Protein AF-A0A0C2N3M9-F1 (afdb_monomer_lite)

Secondary structure (DSSP, 8-state):
-----------PPPEEEEEEEEEE-TTS-EEEEEEEEETTEEEEEEEE--SSS---EEEEEGGGHHHHHHHHHHHHHHHHHHHHHTTS-----EEEEEEE-TTS-EEEEEEE-

Structure (mmCIF, N/CA/C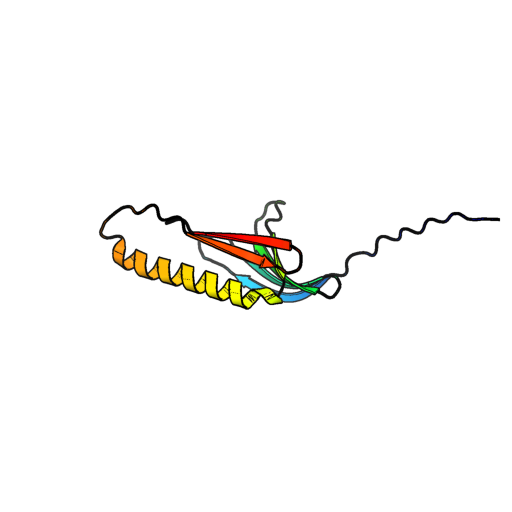/O backbone):
data_AF-A0A0C2N3M9-F1
#
_entry.id   AF-A0A0C2N3M9-F1
#
loop_
_atom_site.group_PDB
_atom_site.id
_atom_site.type_symbol
_atom_site.label_atom_id
_atom_site.label_alt_id
_atom_site.label_comp_id
_atom_site.label_asym_id
_atom_site.label_entity_id
_atom_site.label_seq_id
_atom_site.pdbx_PDB_ins_code
_atom_site.Cartn_x
_atom_site.Cartn_y
_atom_site.Cartn_z
_atom_site.occupancy
_atom_site.B_iso_or_equiv
_atom_site.auth_seq_id
_atom_site.auth_comp_id
_atom_site.auth_asym_id
_atom_site.auth_atom_id
_atom_site.pdbx_PDB_model_num
ATOM 1 N N . MET A 1 1 ? -14.806 26.943 45.655 1.00 44.59 1 MET A N 1
ATOM 2 C CA . MET A 1 1 ? -15.445 26.947 44.319 1.00 44.59 1 MET A CA 1
ATOM 3 C C . MET A 1 1 ? -14.481 27.683 43.402 1.00 44.59 1 MET A C 1
ATOM 5 O O . MET A 1 1 ? -14.149 28.800 43.755 1.00 44.59 1 MET A O 1
ATOM 9 N N . GLN A 1 2 ? -13.890 27.152 42.337 1.00 41.12 2 GLN A N 1
ATOM 10 C CA . GLN A 1 2 ? -14.008 25.896 41.591 1.00 41.12 2 GLN A CA 1
ATOM 11 C C . GLN A 1 2 ? -12.581 25.461 41.195 1.00 41.12 2 GLN A C 1
ATOM 13 O O . GLN A 1 2 ? -11.752 26.312 40.877 1.00 41.12 2 GLN A O 1
ATOM 18 N N . ASN A 1 3 ? -12.308 24.154 41.225 1.00 41.84 3 ASN A N 1
ATOM 19 C CA . ASN A 1 3 ? -11.142 23.560 40.572 1.00 41.84 3 ASN A CA 1
ATOM 20 C C . ASN A 1 3 ? -11.359 23.640 39.057 1.00 41.84 3 ASN A C 1
ATOM 22 O O . ASN A 1 3 ? -12.225 22.943 38.536 1.00 41.84 3 ASN A O 1
ATOM 26 N N . ASN A 1 4 ? -10.567 24.451 38.362 1.00 50.75 4 ASN A N 1
ATOM 27 C CA . ASN A 1 4 ? -10.365 24.299 36.924 1.00 50.75 4 ASN A CA 1
ATOM 28 C C . ASN A 1 4 ? -9.282 23.234 36.719 1.00 50.75 4 ASN A C 1
ATOM 30 O O . ASN A 1 4 ? -8.107 23.563 36.570 1.00 50.75 4 ASN A O 1
ATOM 34 N N . GLN A 1 5 ? -9.669 21.959 36.765 1.00 47.53 5 GLN A N 1
ATOM 35 C CA . GLN A 1 5 ? -8.859 20.893 36.181 1.00 47.53 5 GLN A CA 1
ATOM 36 C C . GLN A 1 5 ? -9.315 20.732 34.736 1.00 47.53 5 GLN A C 1
ATOM 38 O O . GLN A 1 5 ? -10.381 20.200 34.444 1.00 47.53 5 GLN A O 1
ATOM 43 N N . ASN A 1 6 ? -8.528 21.331 33.850 1.00 50.31 6 ASN A N 1
ATOM 44 C CA . ASN A 1 6 ? -8.616 21.136 32.418 1.00 50.31 6 ASN A CA 1
ATOM 45 C C . ASN A 1 6 ? -7.968 19.780 32.112 1.00 50.31 6 ASN A C 1
ATOM 47 O O . ASN A 1 6 ? -6.790 19.720 31.767 1.00 50.31 6 ASN A O 1
ATOM 51 N N . ASP A 1 7 ? -8.720 18.701 32.320 1.00 48.62 7 ASP A N 1
ATOM 52 C CA . ASP A 1 7 ? -8.310 17.341 31.973 1.00 48.62 7 ASP A CA 1
ATOM 53 C C . ASP A 1 7 ? -8.464 17.150 30.456 1.00 48.62 7 ASP A C 1
ATOM 55 O O . ASP A 1 7 ? -9.317 16.409 29.975 1.00 48.62 7 ASP A O 1
ATOM 59 N N . ASN A 1 8 ? -7.623 17.842 29.684 1.00 49.12 8 ASN A N 1
ATOM 60 C CA . ASN A 1 8 ? -7.315 17.441 28.315 1.00 49.12 8 ASN A CA 1
ATOM 61 C C . ASN A 1 8 ? -6.402 16.213 28.400 1.00 49.12 8 ASN A C 1
ATOM 63 O O . ASN A 1 8 ? -5.192 16.305 28.206 1.00 49.12 8 ASN A O 1
ATOM 67 N N . ILE A 1 9 ? -6.980 15.074 28.777 1.00 52.12 9 ILE A N 1
ATOM 68 C CA . ILE A 1 9 ? -6.338 13.778 28.595 1.00 52.12 9 ILE A CA 1
ATOM 69 C C . ILE A 1 9 ? -6.346 13.552 27.083 1.00 52.12 9 ILE A C 1
ATOM 71 O O . ILE A 1 9 ? -7.396 13.289 26.502 1.00 52.12 9 ILE A O 1
ATOM 75 N N . GLU A 1 10 ? -5.197 13.742 26.433 1.00 47.62 10 GLU A N 1
ATOM 76 C CA . GLU A 1 10 ? -4.977 13.238 25.078 1.00 47.62 10 GLU A CA 1
ATOM 77 C C . GLU A 1 10 ? -5.214 11.725 25.129 1.00 47.62 10 GLU A C 1
ATOM 79 O O . GLU A 1 10 ? -4.450 10.995 25.761 1.00 47.62 10 GLU A O 1
ATOM 84 N N . GLU A 1 11 ? -6.317 11.249 24.546 1.00 54.19 11 GLU A N 1
ATOM 85 C CA . GLU A 1 11 ? -6.539 9.816 24.377 1.00 54.19 11 GLU A CA 1
ATOM 86 C C . GLU A 1 11 ? -5.385 9.266 23.534 1.00 54.19 11 GLU A C 1
ATOM 88 O O . GLU A 1 11 ? -5.249 9.594 22.351 1.00 54.19 11 GLU A O 1
ATOM 93 N N . GLU A 1 12 ? -4.520 8.457 24.154 1.00 56.28 12 GLU A N 1
ATOM 94 C CA . GLU A 1 12 ? -3.481 7.733 23.431 1.00 56.28 12 GLU A CA 1
ATOM 95 C C . GLU A 1 12 ? -4.153 6.918 22.326 1.00 56.28 12 GLU A C 1
ATOM 97 O O . GLU A 1 12 ? -5.030 6.085 22.571 1.00 56.28 12 GLU A O 1
ATOM 102 N N . SER A 1 13 ? -3.756 7.195 21.085 1.00 59.12 13 SER A N 1
ATOM 103 C CA . SER A 1 13 ? -4.287 6.500 19.920 1.00 59.12 13 SER A CA 1
ATOM 104 C C . SER A 1 13 ? -4.017 5.005 20.064 1.00 59.12 13 SER A C 1
ATOM 106 O O . SER A 1 13 ? -2.873 4.553 20.124 1.00 59.12 13 SER A O 1
ATOM 108 N N . THR A 1 14 ? -5.091 4.223 20.137 1.00 72.50 14 THR A N 1
ATOM 109 C CA . THR A 1 14 ? -4.984 2.769 20.214 1.00 72.50 14 THR A CA 1
ATOM 110 C C . THR A 1 14 ? -4.736 2.240 18.809 1.00 72.50 14 THR A C 1
ATOM 112 O O . THR A 1 14 ? -5.556 2.428 17.905 1.00 72.50 14 THR A O 1
ATOM 115 N N . PHE A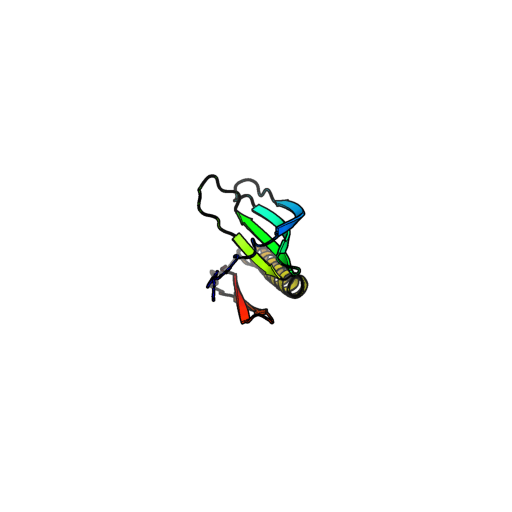 1 15 ? -3.586 1.593 18.615 1.00 81.25 15 PHE A N 1
ATOM 116 C CA . PHE A 1 15 ? -3.278 0.871 17.386 1.00 81.25 15 PHE A CA 1
ATOM 117 C C . PHE A 1 15 ? -3.080 -0.615 17.682 1.00 81.25 15 PHE A C 1
ATOM 119 O O . PHE A 1 15 ? -2.460 -0.999 18.674 1.00 81.25 15 PHE A O 1
ATOM 126 N N . ILE A 1 16 ? -3.643 -1.461 16.821 1.00 90.19 16 ILE A N 1
ATOM 127 C CA . ILE A 1 16 ? -3.510 -2.918 16.897 1.00 90.19 16 ILE A CA 1
ATOM 128 C C . ILE A 1 16 ? -3.155 -3.434 15.507 1.00 90.19 16 ILE A C 1
ATOM 130 O O . ILE A 1 16 ? -3.916 -3.227 14.561 1.00 90.19 16 ILE A O 1
ATOM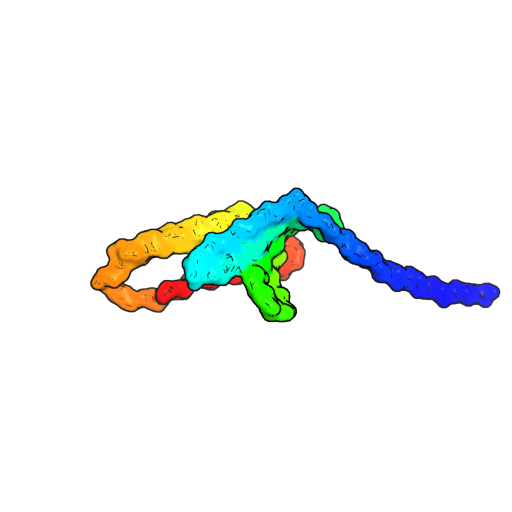 134 N N . ILE A 1 17 ? -2.035 -4.150 15.393 1.00 91.62 17 ILE A N 1
ATOM 135 C CA . ILE A 1 17 ? -1.683 -4.898 14.182 1.00 91.62 17 ILE A CA 1
ATOM 136 C C . ILE A 1 17 ? -2.536 -6.172 14.148 1.00 91.62 17 ILE A C 1
ATOM 138 O O . ILE A 1 17 ? -2.459 -7.010 15.043 1.00 91.62 17 ILE A O 1
ATOM 142 N N . ILE A 1 18 ? -3.374 -6.301 13.121 1.00 94.25 18 ILE A N 1
ATOM 143 C CA . ILE A 1 18 ? -4.258 -7.453 12.889 1.00 94.25 18 ILE A CA 1
ATOM 144 C C . ILE A 1 18 ? -3.527 -8.540 12.095 1.00 94.25 18 ILE A C 1
ATOM 146 O O . ILE A 1 18 ? -3.697 -9.727 12.363 1.00 94.25 18 ILE A O 1
ATOM 150 N N . SER A 1 19 ? -2.750 -8.139 11.090 1.00 93.88 19 SER A N 1
ATOM 151 C CA . SER A 1 19 ? -2.006 -9.041 10.209 1.00 93.88 19 SER A CA 1
ATOM 152 C C . SER A 1 19 ? -0.745 -8.353 9.711 1.00 93.88 19 SER A C 1
ATOM 154 O O . SER A 1 19 ? -0.737 -7.135 9.554 1.00 93.88 19 SER A O 1
ATOM 156 N N . GLU A 1 20 ? 0.282 -9.141 9.406 1.00 94.62 20 GLU A N 1
ATOM 157 C CA . GLU A 1 20 ? 1.576 -8.672 8.911 1.00 94.62 20 GLU A CA 1
ATOM 158 C C . GLU A 1 20 ? 2.056 -9.554 7.753 1.00 94.62 20 GLU A C 1
ATOM 160 O O . GLU A 1 20 ? 1.891 -10.776 7.776 1.00 94.62 20 GLU A O 1
ATOM 165 N N . ALA A 1 21 ? 2.657 -8.929 6.742 1.00 93.19 21 ALA A N 1
ATOM 166 C CA . ALA A 1 21 ? 3.337 -9.589 5.641 1.00 93.19 21 ALA A CA 1
ATOM 167 C C . ALA A 1 21 ? 4.641 -8.854 5.309 1.00 93.19 21 ALA A C 1
ATOM 169 O O . ALA A 1 21 ? 4.663 -7.638 5.123 1.00 93.19 21 ALA A O 1
ATOM 170 N N . ILE A 1 22 ? 5.733 -9.608 5.180 1.00 90.81 22 ILE A N 1
ATOM 171 C CA . ILE A 1 22 ? 7.042 -9.070 4.797 1.00 90.81 22 ILE A CA 1
ATOM 172 C C . ILE A 1 22 ? 7.302 -9.397 3.330 1.00 90.81 22 ILE A C 1
ATOM 174 O O . ILE A 1 22 ? 7.308 -10.564 2.935 1.00 90.81 22 ILE A O 1
ATOM 178 N N . ILE A 1 23 ? 7.584 -8.367 2.538 1.00 88.25 23 ILE A N 1
ATOM 179 C CA . ILE A 1 23 ? 7.920 -8.474 1.120 1.00 88.25 23 ILE A CA 1
ATOM 180 C C . ILE A 1 23 ? 9.429 -8.274 0.969 1.00 88.25 23 ILE A C 1
ATOM 182 O O . ILE A 1 23 ? 9.970 -7.198 1.237 1.00 88.25 23 ILE A O 1
ATOM 186 N N . ARG A 1 24 ? 10.120 -9.332 0.532 1.00 86.06 24 ARG A N 1
ATOM 187 C CA . ARG A 1 24 ? 11.560 -9.315 0.252 1.00 86.06 24 ARG A CA 1
ATOM 188 C C . AR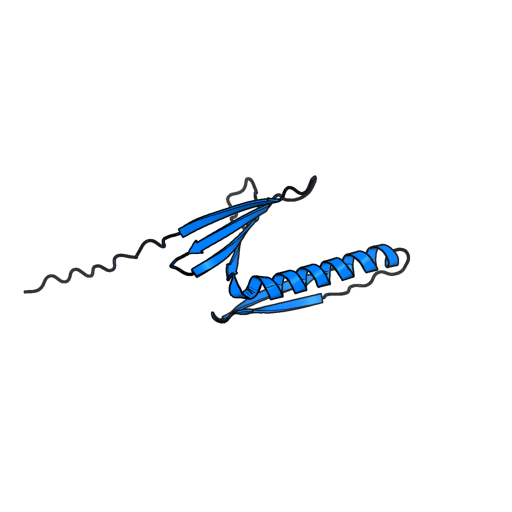G A 1 24 ? 11.784 -9.407 -1.248 1.00 86.06 24 ARG A C 1
ATOM 190 O O . ARG A 1 24 ? 11.510 -10.443 -1.846 1.00 86.06 24 ARG A O 1
ATOM 197 N N . LEU A 1 25 ? 12.299 -8.336 -1.835 1.00 78.31 25 LEU A N 1
ATOM 198 C CA . LEU A 1 25 ? 12.671 -8.277 -3.243 1.00 78.31 25 LEU A CA 1
ATOM 199 C C . LEU A 1 25 ? 14.208 -8.335 -3.337 1.00 78.31 25 LEU A C 1
ATOM 201 O O . LEU A 1 25 ? 14.864 -7.376 -2.929 1.00 78.31 25 LEU A O 1
ATOM 205 N N . PRO A 1 26 ? 14.810 -9.453 -3.798 1.00 74.81 26 PRO A N 1
ATOM 206 C CA . PRO A 1 26 ? 16.265 -9.605 -3.847 1.00 74.81 26 PRO A CA 1
ATOM 207 C C . PRO A 1 26 ? 16.937 -8.489 -4.655 1.00 74.81 26 PRO A C 1
ATOM 209 O O . PRO A 1 26 ? 16.556 -8.229 -5.791 1.00 74.81 26 PRO A O 1
ATOM 212 N N . GLY A 1 27 ? 17.943 -7.832 -4.071 1.00 73.12 27 GLY A N 1
ATOM 213 C CA . GLY A 1 27 ? 18.629 -6.696 -4.702 1.00 73.12 27 GLY A CA 1
ATOM 214 C C . GLY A 1 27 ? 17.836 -5.383 -4.693 1.00 73.12 27 GLY A C 1
ATOM 215 O O . GLY A 1 27 ? 18.313 -4.389 -5.234 1.00 73.12 27 GLY A O 1
ATOM 216 N N . MET A 1 28 ? 16.657 -5.355 -4.066 1.00 75.31 28 MET A N 1
ATOM 217 C CA . MET A 1 28 ? 15.811 -4.173 -3.920 1.00 75.31 28 MET A CA 1
ATOM 218 C C . MET A 1 28 ? 15.485 -3.910 -2.441 1.00 75.31 28 MET A C 1
ATOM 220 O O . MET A 1 28 ? 15.911 -4.627 -1.536 1.00 75.31 28 MET A O 1
ATOM 224 N N . LYS A 1 29 ? 14.721 -2.843 -2.199 1.00 79.69 29 LYS A N 1
ATOM 225 C CA . LYS A 1 29 ? 14.209 -2.471 -0.878 1.00 79.69 29 LYS A CA 1
ATOM 226 C C . LYS A 1 29 ? 13.282 -3.559 -0.328 1.00 79.69 29 LYS A C 1
ATOM 228 O O . LYS A 1 29 ? 12.528 -4.184 -1.073 1.00 79.69 29 LYS A O 1
ATOM 233 N N . HIS A 1 30 ? 13.333 -3.769 0.982 1.00 85.94 30 HIS A N 1
ATOM 234 C CA . HIS A 1 30 ? 12.401 -4.640 1.690 1.00 85.94 30 HIS A CA 1
ATOM 235 C C . HIS A 1 30 ? 11.234 -3.813 2.223 1.00 85.94 30 HIS A C 1
ATOM 237 O O . HIS A 1 30 ? 11.424 -2.677 2.654 1.00 85.94 30 HIS A O 1
ATOM 243 N N . PHE A 1 31 ? 10.038 -4.390 2.224 1.00 89.44 31 PHE A N 1
ATOM 244 C CA . PHE A 1 31 ? 8.835 -3.716 2.698 1.00 89.44 31 PHE A CA 1
ATOM 245 C C . PHE A 1 31 ? 8.106 -4.587 3.712 1.00 89.44 31 PHE A C 1
ATOM 247 O O . PHE A 1 31 ? 8.130 -5.817 3.624 1.00 89.44 31 PHE A O 1
ATOM 254 N N . CYS A 1 32 ? 7.441 -3.944 4.660 1.00 90.12 32 CYS A N 1
ATOM 255 C CA . CYS A 1 32 ? 6.463 -4.583 5.522 1.00 90.12 32 CYS A CA 1
ATOM 256 C C . CYS A 1 32 ? 5.090 -3.989 5.228 1.00 90.12 32 CYS A C 1
ATOM 258 O O . CYS A 1 32 ? 4.958 -2.781 5.016 1.00 90.12 32 CYS A O 1
ATOM 260 N N . VAL A 1 33 ? 4.090 -4.860 5.193 1.00 91.38 33 VAL A N 1
ATOM 261 C CA . VAL A 1 33 ? 2.692 -4.500 5.015 1.00 91.38 33 VAL A CA 1
ATOM 262 C C . VAL A 1 33 ? 1.915 -5.036 6.202 1.00 91.38 33 VAL A C 1
ATOM 264 O O . VAL A 1 33 ? 1.908 -6.244 6.443 1.00 91.38 33 VAL A O 1
ATOM 267 N N . THR A 1 34 ? 1.222 -4.161 6.916 1.00 93.81 34 THR A N 1
ATOM 268 C CA . THR A 1 34 ? 0.302 -4.551 7.983 1.00 93.81 34 THR A CA 1
ATOM 269 C C . THR A 1 34 ? -1.123 -4.149 7.661 1.00 93.81 34 THR A C 1
ATOM 271 O O . THR A 1 34 ? -1.398 -3.173 6.961 1.00 93.81 34 THR A O 1
ATOM 274 N N . LEU A 1 35 ? -2.048 -4.933 8.201 1.00 94.69 35 LEU A N 1
ATOM 275 C CA . LEU A 1 35 ? -3.422 -4.517 8.410 1.00 94.69 35 LEU A CA 1
ATOM 276 C C . LEU A 1 35 ? -3.531 -4.062 9.861 1.00 94.69 35 LEU A C 1
ATOM 278 O O . LEU A 1 35 ? -3.321 -4.865 10.770 1.00 94.69 35 LEU A O 1
ATOM 282 N N . GLU A 1 36 ? -3.878 -2.803 10.079 1.00 94.38 36 GLU A N 1
ATOM 283 C CA . GLU A 1 36 ? -3.966 -2.198 11.405 1.00 94.38 36 GLU A CA 1
ATOM 284 C C . GLU A 1 36 ? -5.387 -1.726 11.696 1.00 94.38 36 GLU A C 1
ATOM 286 O O . GLU A 1 36 ? -6.149 -1.371 10.795 1.00 94.38 36 GLU A O 1
ATOM 291 N N . ASN A 1 37 ? -5.748 -1.721 12.975 1.00 92.44 37 ASN A N 1
ATOM 292 C CA . ASN A 1 37 ? -6.901 -0.996 13.485 1.00 92.44 37 ASN A CA 1
ATOM 293 C C . ASN A 1 37 ? -6.394 0.211 14.268 1.00 92.44 37 ASN A C 1
ATOM 295 O O . ASN A 1 37 ? -5.766 0.029 15.310 1.00 92.44 37 ASN A O 1
ATOM 299 N N . ILE A 1 38 ? -6.653 1.411 13.755 1.00 89.19 38 ILE A N 1
ATOM 300 C CA . ILE A 1 38 ? -6.264 2.682 14.365 1.00 89.19 38 ILE A CA 1
ATOM 301 C C . ILE A 1 38 ? -7.548 3.431 14.701 1.00 89.19 38 ILE A C 1
ATOM 303 O O . ILE A 1 38 ? -8.304 3.798 13.800 1.00 89.19 38 ILE A O 1
ATOM 307 N N . ASN A 1 39 ? -7.811 3.644 15.992 1.00 85.81 39 ASN A N 1
ATOM 308 C CA . ASN A 1 39 ? -8.998 4.363 16.474 1.00 85.81 39 ASN A CA 1
ATOM 309 C C . ASN A 1 39 ? -10.322 3.842 15.866 1.00 85.81 39 ASN A C 1
ATOM 311 O O . ASN A 1 39 ? -11.193 4.615 15.469 1.00 85.81 39 ASN A O 1
ATOM 315 N N . GLY A 1 40 ? -10.462 2.519 15.731 1.00 84.56 40 GLY A N 1
ATOM 316 C CA . GLY A 1 40 ? -11.657 1.872 15.168 1.00 84.56 40 GLY A CA 1
ATOM 317 C C . GLY A 1 40 ? -11.698 1.802 13.637 1.00 84.56 40 GLY A C 1
ATOM 318 O O . GLY A 1 40 ? -12.573 1.132 13.085 1.00 84.56 40 GLY A O 1
ATOM 319 N N . SER A 1 41 ? -10.749 2.436 12.947 1.00 87.50 41 SER A N 1
ATOM 320 C CA . SER A 1 41 ? -10.634 2.406 11.489 1.00 87.50 41 SER A CA 1
ATOM 321 C C . SER A 1 41 ? -9.606 1.374 11.047 1.00 87.50 41 SER A C 1
ATOM 323 O O . SER A 1 41 ? -8.473 1.356 11.528 1.00 87.50 41 SER A O 1
ATOM 325 N N . ARG A 1 42 ? -9.987 0.515 10.096 1.00 92.12 42 ARG A N 1
ATOM 326 C CA . ARG A 1 42 ? -9.055 -0.445 9.498 1.00 92.12 42 ARG A CA 1
ATOM 327 C C . ARG A 1 42 ? -8.281 0.202 8.362 1.00 92.12 42 ARG A C 1
ATOM 329 O O . ARG A 1 42 ? -8.881 0.732 7.425 1.00 92.12 42 ARG A O 1
ATOM 336 N N . VAL A 1 43 ? -6.962 0.095 8.422 1.00 92.00 43 VAL A N 1
ATOM 337 C CA . VAL A 1 43 ? -6.047 0.660 7.430 1.00 92.00 43 VAL A CA 1
ATOM 338 C C . VAL A 1 43 ? -4.994 -0.364 7.037 1.00 92.00 43 VAL A C 1
ATOM 340 O O . VAL A 1 43 ? -4.591 -1.202 7.843 1.00 92.00 43 VAL A O 1
ATOM 343 N N . PHE A 1 44 ? -4.535 -0.284 5.798 1.00 92.50 44 PHE A N 1
ATOM 344 C CA . PHE A 1 44 ? -3.277 -0.884 5.396 1.00 92.50 44 PHE A CA 1
ATOM 345 C C . PHE A 1 44 ? -2.151 0.108 5.646 1.00 92.50 44 PHE A C 1
ATOM 347 O O . PHE A 1 44 ? -2.270 1.293 5.321 1.00 92.50 44 PHE A O 1
ATOM 354 N N . VAL A 1 45 ? -1.049 -0.387 6.193 1.00 91.31 45 VAL A N 1
ATOM 355 C CA . VAL A 1 45 ? 0.182 0.381 6.343 1.00 91.31 45 VAL A CA 1
ATOM 356 C C . VAL A 1 45 ? 1.281 -0.344 5.589 1.00 91.31 45 VAL A C 1
ATOM 358 O O . VAL A 1 45 ? 1.522 -1.526 5.807 1.00 91.31 45 VAL A O 1
ATOM 361 N N . VAL A 1 46 ? 1.937 0.368 4.681 1.00 90.44 46 VAL A N 1
ATOM 362 C CA . VAL A 1 46 ? 3.096 -0.117 3.929 1.00 90.44 46 VAL A CA 1
ATOM 363 C C . VAL A 1 46 ? 4.283 0.729 4.338 1.00 90.44 46 VAL A C 1
ATOM 365 O O . VAL A 1 46 ? 4.234 1.950 4.189 1.00 90.44 46 VAL A O 1
ATOM 368 N N . TRP A 1 47 ? 5.354 0.116 4.828 1.00 90.12 47 TRP A N 1
ATOM 369 C CA . TRP A 1 47 ? 6.585 0.840 5.131 1.00 90.12 47 TRP A CA 1
ATOM 370 C C . TRP A 1 47 ? 7.825 0.143 4.599 1.00 90.12 47 TRP A C 1
ATOM 372 O O . TRP A 1 47 ? 7.890 -1.080 4.463 1.00 90.12 47 TRP A O 1
ATOM 382 N N . GLU A 1 48 ? 8.821 0.962 4.289 1.00 87.81 48 GLU A N 1
ATOM 383 C CA . GLU A 1 48 ? 10.140 0.508 3.871 1.00 87.81 48 GLU A CA 1
ATOM 384 C C . GLU A 1 48 ? 10.934 0.025 5.097 1.00 87.81 48 GLU A C 1
ATOM 386 O O . GLU A 1 48 ? 11.047 0.738 6.094 1.00 87.81 48 GLU A O 1
ATOM 391 N N . LEU A 1 49 ? 11.491 -1.184 5.033 1.00 81.94 49 LEU A N 1
ATOM 392 C CA . LEU A 1 49 ? 12.367 -1.747 6.060 1.00 81.94 49 LEU A CA 1
ATOM 393 C C . LEU A 1 49 ? 13.807 -1.287 5.799 1.00 81.94 49 LEU A C 1
ATOM 395 O O . LEU A 1 49 ? 14.609 -2.022 5.219 1.00 81.94 49 LEU A O 1
ATOM 399 N N . ILE A 1 50 ? 14.114 -0.054 6.195 1.00 77.81 50 ILE A N 1
ATOM 400 C CA . ILE A 1 50 ? 15.460 0.530 6.132 1.00 77.81 50 ILE A CA 1
ATOM 401 C C . ILE A 1 50 ? 16.076 0.650 7.522 1.00 77.81 50 ILE A C 1
ATOM 403 O O . ILE A 1 50 ? 15.372 0.827 8.509 1.00 77.81 50 ILE A O 1
ATOM 407 N N . GLU A 1 51 ? 17.406 0.569 7.592 1.00 67.31 51 GLU A N 1
ATOM 408 C CA . GLU A 1 51 ? 18.161 0.740 8.843 1.00 67.31 51 GLU A CA 1
ATOM 409 C C . GLU A 1 51 ? 18.155 2.194 9.355 1.00 67.31 51 GLU A C 1
ATOM 411 O O . GLU A 1 51 ? 18.593 2.450 10.473 1.00 67.31 51 GLU A O 1
ATOM 416 N N . SER A 1 52 ? 17.682 3.159 8.556 1.00 66.81 52 SER A N 1
ATOM 417 C CA . SER A 1 52 ? 17.630 4.572 8.936 1.00 66.81 52 SER A CA 1
ATOM 418 C C . SER A 1 52 ? 16.318 4.956 9.623 1.00 66.81 52 SER A C 1
ATOM 420 O O . SER A 1 52 ? 15.247 4.501 9.236 1.00 66.81 52 SER A O 1
ATOM 422 N N . ASP A 1 53 ? 16.388 5.921 10.546 1.00 58.66 53 ASP A N 1
ATOM 423 C CA . ASP A 1 53 ? 15.247 6.511 11.281 1.00 58.66 53 ASP A CA 1
ATOM 424 C C . ASP A 1 53 ? 14.193 7.223 10.404 1.00 58.66 53 ASP A C 1
ATOM 426 O O . ASP A 1 53 ? 13.222 7.807 10.890 1.00 58.66 53 ASP A O 1
ATOM 430 N N . THR A 1 54 ? 14.353 7.211 9.083 1.00 62.47 54 THR A N 1
ATOM 431 C CA . THR A 1 54 ? 13.353 7.746 8.162 1.00 62.47 54 THR A CA 1
ATOM 432 C C . THR A 1 54 ? 12.203 6.758 8.006 1.00 62.47 54 THR A C 1
ATOM 434 O O . THR A 1 54 ? 12.233 5.892 7.137 1.00 62.47 54 THR A O 1
ATOM 437 N N . ASN A 1 55 ? 11.147 6.936 8.798 1.00 65.81 55 ASN A N 1
ATOM 438 C CA . ASN A 1 55 ? 9.895 6.193 8.653 1.00 65.81 55 ASN A CA 1
ATOM 439 C C . ASN A 1 55 ? 9.149 6.595 7.367 1.00 65.81 55 ASN A C 1
ATOM 441 O O . ASN A 1 55 ? 8.224 7.410 7.386 1.00 65.81 55 ASN A O 1
ATOM 445 N N . ARG A 1 56 ? 9.542 6.015 6.227 1.00 81.44 56 ARG A N 1
ATOM 446 C CA . ARG A 1 56 ? 8.760 6.077 4.986 1.00 81.44 56 ARG A CA 1
ATOM 447 C C . ARG A 1 56 ? 7.634 5.058 5.074 1.00 81.44 56 ARG A C 1
ATOM 449 O O . ARG A 1 56 ? 7.843 3.875 4.815 1.00 81.44 56 ARG A O 1
ATOM 456 N N . ARG A 1 57 ? 6.451 5.535 5.455 1.00 87.69 57 ARG A N 1
ATOM 457 C CA . ARG A 1 57 ? 5.222 4.741 5.511 1.00 87.69 57 ARG A CA 1
ATOM 458 C C . ARG A 1 57 ? 4.105 5.402 4.717 1.00 87.69 57 ARG A C 1
ATOM 460 O O . ARG A 1 57 ? 3.976 6.624 4.733 1.00 87.69 57 ARG A O 1
ATOM 467 N N . ILE A 1 58 ? 3.283 4.586 4.078 1.00 88.44 58 ILE A N 1
ATOM 468 C CA . ILE A 1 58 ? 2.029 4.983 3.446 1.00 88.44 58 ILE A CA 1
ATOM 469 C C . ILE A 1 58 ? 0.918 4.269 4.206 1.00 88.44 58 ILE A C 1
ATOM 471 O O . ILE A 1 58 ? 0.983 3.060 4.412 1.00 88.44 58 ILE A O 1
ATOM 475 N N . ILE A 1 59 ? -0.082 5.028 4.645 1.00 89.44 59 ILE A N 1
ATOM 476 C CA . ILE A 1 59 ? -1.267 4.511 5.329 1.00 89.44 59 ILE A CA 1
ATOM 477 C C . ILE A 1 59 ? -2.449 4.776 4.412 1.00 89.44 59 ILE A C 1
ATOM 479 O O . ILE A 1 59 ? -2.673 5.935 4.058 1.00 89.44 59 ILE A O 1
ATOM 483 N N . PHE A 1 60 ? -3.210 3.748 4.055 1.00 90.00 60 PHE A N 1
ATOM 484 C CA . PHE A 1 60 ? -4.434 3.895 3.272 1.00 90.00 60 PHE A CA 1
ATOM 485 C C . PHE A 1 60 ? -5.581 3.090 3.881 1.00 90.00 60 PHE A C 1
ATOM 487 O O . PHE A 1 60 ? -5.362 2.010 4.434 1.00 90.00 60 PHE A O 1
ATOM 494 N N . PRO A 1 61 ? -6.810 3.618 3.843 1.00 91.12 61 PRO A N 1
ATOM 495 C CA . PRO A 1 61 ? -7.941 2.952 4.460 1.00 91.12 61 PRO A CA 1
ATOM 496 C C . PRO A 1 61 ? -8.319 1.683 3.691 1.00 91.12 61 PRO A C 1
ATOM 498 O O . PRO A 1 61 ? -8.147 1.582 2.476 1.00 91.12 61 PRO A O 1
ATOM 501 N N . VAL A 1 62 ? -8.827 0.675 4.406 1.00 91.06 62 VAL A N 1
ATOM 502 C CA . VAL A 1 62 ? -9.177 -0.605 3.772 1.00 91.06 62 VAL A CA 1
ATOM 503 C C . VAL A 1 62 ? -10.272 -0.426 2.726 1.00 91.06 62 VAL A C 1
ATOM 505 O O . VAL A 1 62 ? -10.270 -1.165 1.759 1.00 91.06 62 VAL A O 1
ATOM 508 N N . ASN A 1 63 ? -11.177 0.547 2.845 1.00 88.50 63 ASN A N 1
ATOM 509 C CA . ASN A 1 63 ? -12.246 0.751 1.859 1.00 88.50 63 ASN A CA 1
ATOM 510 C C . ASN A 1 63 ? -11.738 1.030 0.428 1.00 88.50 63 ASN A C 1
ATOM 512 O O . ASN A 1 63 ? -12.448 0.690 -0.512 1.00 88.50 63 ASN A O 1
ATOM 516 N N . VAL A 1 64 ? -10.516 1.551 0.248 1.00 88.25 64 VAL A N 1
ATOM 517 C CA . VAL A 1 64 ? -9.949 1.847 -1.084 1.00 88.25 64 VAL A CA 1
ATOM 518 C C . VAL A 1 64 ? -9.022 0.765 -1.642 1.00 88.25 64 VAL A C 1
ATOM 520 O O . VAL A 1 64 ? -8.423 0.939 -2.703 1.00 88.25 64 VAL A O 1
ATOM 523 N N . TYR A 1 65 ? -8.895 -0.384 -0.966 1.00 86.38 65 TYR A N 1
ATOM 524 C CA . TYR A 1 65 ? -7.940 -1.422 -1.378 1.00 86.38 65 TYR A CA 1
ATOM 525 C C . TYR A 1 65 ? -8.216 -1.982 -2.780 1.00 86.38 65 TYR A C 1
ATOM 527 O O . TYR A 1 65 ? -7.283 -2.356 -3.484 1.00 86.38 65 TYR A O 1
ATOM 535 N N . GLN A 1 66 ? -9.488 -2.056 -3.187 1.00 87.56 66 GLN A N 1
ATOM 536 C CA . GLN A 1 66 ? -9.864 -2.598 -4.494 1.00 87.56 66 GLN A CA 1
ATOM 537 C C . GLN A 1 66 ? -9.399 -1.682 -5.623 1.00 87.56 66 GLN A C 1
ATOM 539 O O . GLN A 1 66 ? -8.801 -2.158 -6.583 1.00 87.56 66 GLN A O 1
ATOM 544 N N . GLU A 1 67 ? -9.612 -0.373 -5.485 1.00 89.25 67 GLU A N 1
ATOM 545 C CA . GLU A 1 67 ? -9.125 0.621 -6.446 1.00 89.25 67 GLU A CA 1
ATOM 546 C C . GLU A 1 67 ? -7.599 0.594 -6.536 1.00 89.25 67 GLU A C 1
ATOM 548 O O . GLU A 1 67 ? -7.037 0.606 -7.629 1.00 89.25 67 GLU A O 1
ATOM 553 N N . PHE A 1 68 ? -6.928 0.461 -5.391 1.00 86.12 68 PHE A N 1
ATOM 554 C CA . PHE A 1 68 ? -5.478 0.320 -5.341 1.00 86.12 68 PHE A CA 1
ATOM 555 C C . PHE A 1 68 ? -4.978 -0.924 -6.093 1.00 86.12 68 PHE A C 1
ATOM 557 O O . PHE A 1 68 ? -4.041 -0.823 -6.885 1.00 86.12 68 PHE A O 1
ATOM 564 N N . LEU A 1 69 ? -5.616 -2.086 -5.903 1.00 87.44 69 LEU A N 1
ATOM 565 C CA . LEU A 1 69 ? -5.260 -3.309 -6.631 1.00 87.44 69 LEU A CA 1
ATOM 566 C C . LEU A 1 69 ? -5.454 -3.156 -8.141 1.00 87.44 69 LEU A C 1
ATOM 568 O O . LEU A 1 69 ? -4.561 -3.526 -8.895 1.00 87.44 69 LEU A O 1
ATOM 572 N N . VAL A 1 70 ? -6.560 -2.550 -8.579 1.00 88.19 70 VAL A N 1
ATOM 573 C CA . VAL A 1 70 ? -6.817 -2.289 -10.005 1.00 88.19 70 VAL A CA 1
ATOM 574 C C . VAL A 1 70 ? -5.735 -1.391 -10.611 1.00 88.19 70 VAL A C 1
ATOM 576 O O . VAL A 1 70 ? -5.283 -1.634 -11.729 1.00 88.19 70 VAL A O 1
ATOM 579 N N . ILE A 1 71 ? -5.283 -0.367 -9.881 1.00 86.50 71 ILE A N 1
ATOM 580 C CA . ILE A 1 71 ? -4.195 0.510 -10.333 1.00 86.50 71 ILE A CA 1
ATOM 581 C C . ILE A 1 71 ? -2.874 -0.264 -10.446 1.00 86.50 71 ILE A C 1
ATOM 583 O O . ILE A 1 71 ? -2.166 -0.108 -11.442 1.00 86.50 71 ILE A O 1
ATOM 587 N N . ILE A 1 72 ? -2.548 -1.117 -9.468 1.00 85.19 72 ILE A N 1
ATOM 588 C CA . ILE A 1 72 ? -1.356 -1.976 -9.536 1.00 85.19 72 ILE A CA 1
ATOM 589 C C . ILE A 1 72 ? -1.439 -2.919 -10.737 1.00 85.19 72 ILE A C 1
ATOM 591 O O . ILE A 1 72 ? -0.484 -2.999 -11.503 1.00 85.19 72 ILE A O 1
ATOM 595 N N . GLU A 1 73 ? -2.562 -3.612 -10.924 1.00 86.50 73 GLU A N 1
ATOM 596 C CA . GLU A 1 73 ? -2.771 -4.523 -12.055 1.00 86.50 73 GLU A CA 1
ATOM 597 C C . GLU A 1 73 ? -2.621 -3.795 -13.394 1.00 86.50 73 GLU A C 1
ATOM 599 O O . GLU A 1 73 ? -1.951 -4.297 -14.298 1.00 86.50 73 GLU A O 1
ATOM 604 N N . TYR A 1 74 ? -3.163 -2.579 -13.499 1.00 83.25 74 TYR A N 1
ATOM 605 C CA . TYR A 1 74 ? -2.989 -1.723 -14.668 1.00 83.25 74 TYR A CA 1
ATOM 606 C C . TYR A 1 74 ? -1.509 -1.400 -14.927 1.00 83.25 74 TYR A C 1
ATOM 608 O O . TYR A 1 74 ? -1.027 -1.625 -16.037 1.00 83.25 74 TYR A O 1
ATOM 616 N N . PHE A 1 75 ? -0.754 -0.940 -13.924 1.00 80.69 75 PHE A N 1
ATOM 617 C CA . PHE A 1 75 ? 0.674 -0.646 -14.113 1.00 80.69 75 PHE A CA 1
ATOM 618 C C . PHE A 1 75 ? 1.515 -1.884 -14.410 1.00 80.69 75 PHE A C 1
ATOM 620 O O . PHE A 1 75 ? 2.427 -1.816 -15.233 1.00 80.69 75 PHE A O 1
ATOM 627 N N . LEU A 1 76 ? 1.196 -3.025 -13.796 1.00 80.81 76 LEU A N 1
ATOM 628 C CA . LEU A 1 76 ? 1.849 -4.287 -14.127 1.00 80.81 76 LEU A CA 1
ATOM 629 C C . LEU A 1 76 ? 1.583 -4.662 -15.586 1.00 80.81 76 LEU A C 1
ATOM 631 O O . LEU A 1 76 ? 2.527 -5.021 -16.281 1.00 80.81 76 LEU A O 1
ATOM 635 N N . SER A 1 77 ? 0.344 -4.518 -16.074 1.00 77.75 77 SER A N 1
ATOM 636 C CA . SER A 1 77 ? -0.000 -4.812 -17.474 1.00 77.75 77 SER A CA 1
ATOM 637 C C . SER A 1 77 ? 0.779 -3.945 -18.470 1.00 77.75 77 SER A C 1
ATOM 639 O O . SER A 1 77 ? 1.318 -4.474 -19.438 1.00 77.75 77 SER A O 1
ATOM 641 N N . ILE A 1 78 ? 0.953 -2.652 -18.173 1.00 72.25 78 ILE A N 1
ATOM 642 C CA . ILE A 1 78 ? 1.799 -1.750 -18.967 1.00 72.25 78 ILE A CA 1
ATOM 643 C C . ILE A 1 78 ? 3.260 -2.220 -18.958 1.00 72.25 78 ILE A C 1
ATOM 645 O O . ILE A 1 78 ? 3.890 -2.299 -20.009 1.00 72.25 78 ILE A O 1
ATOM 649 N N . GLY A 1 79 ? 3.808 -2.555 -17.785 1.00 64.94 79 GLY A N 1
ATOM 650 C CA . GLY A 1 79 ? 5.181 -3.053 -17.672 1.00 64.94 79 GLY A CA 1
ATOM 651 C C . GLY A 1 79 ? 5.417 -4.366 -18.430 1.00 64.94 79 GLY A C 1
ATOM 652 O O . GLY A 1 79 ? 6.506 -4.575 -18.964 1.00 64.94 79 GLY A O 1
ATOM 653 N N . TYR A 1 80 ? 4.409 -5.241 -18.514 1.00 59.16 80 TYR A N 1
ATOM 654 C CA . TYR A 1 80 ? 4.471 -6.454 -19.334 1.00 59.16 80 TYR A CA 1
ATOM 655 C C . TYR A 1 80 ? 4.503 -6.130 -20.830 1.00 59.16 80 TYR A C 1
ATOM 657 O O . TYR A 1 80 ? 5.391 -6.628 -21.517 1.00 59.16 80 TYR A O 1
ATOM 665 N N . ASP A 1 81 ? 3.622 -5.248 -21.308 1.00 58.66 81 ASP A N 1
ATOM 666 C CA . ASP A 1 81 ? 3.572 -4.863 -22.725 1.00 58.66 81 ASP A CA 1
ATOM 667 C C . ASP A 1 81 ? 4.850 -4.134 -23.176 1.00 58.66 81 ASP A C 1
ATOM 669 O O . ASP A 1 81 ? 5.313 -4.302 -24.301 1.00 58.66 81 ASP A O 1
ATOM 673 N N . ILE A 1 82 ? 5.472 -3.342 -22.298 1.00 55.66 82 ILE A N 1
ATOM 674 C CA . ILE A 1 82 ? 6.676 -2.574 -22.639 1.00 55.66 82 ILE A CA 1
ATOM 675 C C . ILE A 1 82 ? 7.924 -3.458 -22.727 1.00 55.66 82 ILE A C 1
ATOM 677 O O . ILE A 1 82 ? 8.764 -3.212 -23.591 1.00 55.66 82 ILE A O 1
ATOM 681 N N . ASN A 1 83 ? 8.045 -4.512 -21.912 1.00 54.78 83 ASN A N 1
ATOM 682 C CA . ASN A 1 83 ? 9.150 -5.470 -22.059 1.00 54.78 83 ASN A CA 1
ATOM 683 C C . ASN A 1 83 ? 9.160 -6.143 -23.445 1.00 54.78 83 ASN A C 1
ATOM 685 O O . ASN A 1 83 ? 10.235 -6.486 -23.934 1.00 54.78 83 ASN A O 1
ATOM 689 N N . ASP A 1 84 ? 7.999 -6.250 -24.101 1.00 51.69 84 ASP A N 1
ATOM 690 C CA . ASP A 1 84 ? 7.874 -6.735 -25.480 1.00 51.69 84 ASP A CA 1
ATOM 691 C C . ASP A 1 84 ? 8.125 -5.632 -26.539 1.00 51.69 84 ASP A C 1
ATOM 693 O O . ASP A 1 84 ? 8.409 -5.939 -27.698 1.00 51.69 84 ASP A O 1
ATOM 697 N N . ILE A 1 85 ? 8.064 -4.345 -26.166 1.00 52.91 85 ILE A N 1
ATOM 698 C CA . ILE A 1 85 ? 8.206 -3.183 -27.070 1.00 52.91 85 ILE A CA 1
ATOM 699 C C . ILE A 1 85 ? 9.611 -2.542 -27.013 1.00 52.91 85 ILE A C 1
ATOM 701 O O . ILE A 1 85 ? 10.027 -1.905 -27.983 1.00 52.91 85 ILE A O 1
ATOM 705 N N . ILE A 1 86 ? 10.392 -2.754 -25.942 1.00 52.47 86 ILE A N 1
ATOM 706 C CA . ILE A 1 86 ? 11.738 -2.168 -25.716 1.00 52.47 86 ILE A CA 1
ATOM 707 C C . ILE A 1 86 ? 12.791 -2.547 -26.790 1.00 52.47 86 ILE A C 1
ATOM 709 O O . ILE A 1 86 ? 13.900 -2.014 -26.782 1.00 52.47 86 ILE A O 1
ATOM 713 N N . GLU A 1 87 ? 12.475 -3.364 -27.800 1.00 51.81 87 GLU A N 1
ATOM 714 C CA . GLU A 1 87 ? 13.333 -3.433 -28.995 1.00 51.81 87 GLU A CA 1
ATOM 715 C C . GLU A 1 87 ? 13.322 -2.144 -29.836 1.00 51.81 87 GLU A C 1
ATOM 717 O O . GLU A 1 87 ? 14.255 -1.938 -30.611 1.00 51.81 87 GLU A O 1
ATOM 722 N N . ASN A 1 88 ? 12.340 -1.243 -29.694 1.00 45.12 88 ASN A N 1
ATOM 723 C CA . ASN A 1 88 ? 12.333 0.019 -30.434 1.00 45.12 88 ASN A CA 1
ATOM 724 C C . ASN A 1 88 ? 11.610 1.160 -29.694 1.00 45.12 88 ASN A C 1
ATOM 726 O O . ASN A 1 88 ? 10.390 1.153 -29.558 1.00 45.12 88 ASN A O 1
ATOM 730 N N . THR A 1 89 ? 12.358 2.244 -29.456 1.00 48.97 89 THR A N 1
ATOM 731 C CA . THR A 1 89 ? 11.914 3.627 -29.156 1.00 48.97 89 THR A CA 1
ATOM 732 C C . THR A 1 89 ? 11.792 3.995 -27.671 1.00 48.97 89 THR A C 1
ATOM 734 O O . THR A 1 89 ? 11.027 3.404 -26.921 1.00 48.97 89 THR A O 1
ATOM 737 N N . TYR A 1 90 ? 12.532 5.040 -27.274 1.00 47.84 90 TYR A N 1
ATOM 738 C CA . TYR A 1 90 ? 12.340 5.773 -26.019 1.00 47.84 90 TYR A CA 1
ATOM 739 C C . TYR A 1 90 ? 10.961 6.425 -26.025 1.00 47.84 90 TYR A C 1
ATOM 741 O O . TYR A 1 90 ? 10.674 7.250 -26.896 1.00 47.84 90 TYR A O 1
ATOM 749 N N . VAL A 1 91 ? 10.129 6.069 -25.057 1.00 53.09 91 VAL A N 1
ATOM 750 C CA . VAL A 1 91 ? 8.815 6.667 -24.878 1.00 53.09 91 VAL A CA 1
ATOM 751 C C . VAL A 1 91 ? 8.710 7.159 -23.438 1.00 53.09 91 VAL A C 1
ATOM 753 O O . VAL A 1 91 ? 8.439 6.368 -22.545 1.00 53.09 91 VAL A O 1
ATOM 756 N N . ASP A 1 92 ? 8.909 8.466 -23.240 1.00 52.75 92 ASP A N 1
ATOM 757 C CA . ASP A 1 92 ? 8.584 9.159 -21.986 1.00 52.75 92 ASP A CA 1
ATOM 758 C C . ASP A 1 92 ? 7.053 9.171 -21.828 1.00 52.75 92 ASP A C 1
ATOM 760 O O . ASP A 1 92 ? 6.359 10.065 -22.325 1.00 52.75 92 ASP A O 1
ATOM 764 N N . MET A 1 93 ? 6.505 8.130 -21.204 1.00 59.59 93 MET A N 1
ATOM 765 C CA . MET A 1 93 ? 5.087 8.036 -20.867 1.00 59.59 93 MET A CA 1
ATOM 766 C C . MET A 1 93 ? 4.909 8.154 -19.353 1.00 59.59 93 MET A C 1
ATOM 768 O O . MET A 1 93 ? 5.145 7.201 -18.614 1.00 59.59 93 MET A O 1
ATOM 772 N N . ASP A 1 94 ? 4.421 9.315 -18.915 1.00 68.44 94 ASP A N 1
ATOM 773 C CA . ASP A 1 94 ? 3.998 9.539 -17.534 1.00 68.44 94 ASP A CA 1
ATOM 774 C C . ASP A 1 94 ? 2.523 9.158 -17.374 1.00 68.44 94 ASP A C 1
ATOM 776 O O . ASP A 1 94 ? 1.629 9.769 -17.972 1.00 68.44 94 ASP A O 1
ATOM 780 N N . TYR A 1 95 ? 2.255 8.157 -16.534 1.00 74.56 95 TYR A N 1
ATOM 781 C CA . TYR A 1 95 ? 0.895 7.760 -16.180 1.00 74.56 95 TYR A CA 1
ATOM 782 C C . TYR A 1 95 ? 0.601 8.068 -14.715 1.00 74.56 95 TYR A C 1
ATOM 784 O O . TYR A 1 95 ? 1.115 7.406 -13.814 1.00 74.56 95 TYR A O 1
ATOM 792 N N . THR A 1 96 ? -0.298 9.025 -14.486 1.00 83.25 96 THR A N 1
ATOM 793 C CA . THR A 1 96 ? -0.812 9.351 -13.150 1.00 83.25 96 THR A CA 1
ATOM 794 C C . THR A 1 96 ? -2.223 8.798 -12.958 1.00 83.25 96 THR A C 1
ATOM 796 O O . THR A 1 96 ? -3.120 9.004 -13.783 1.00 83.25 96 THR A O 1
ATOM 799 N N . ARG A 1 97 ? -2.436 8.104 -11.839 1.00 86.00 97 ARG A N 1
ATOM 800 C CA . ARG A 1 97 ? -3.755 7.727 -11.317 1.00 86.00 97 ARG A CA 1
ATOM 801 C C . ARG A 1 97 ? -3.909 8.279 -9.910 1.00 86.00 97 ARG A C 1
ATOM 803 O O . ARG A 1 97 ? -2.952 8.268 -9.148 1.00 86.00 97 ARG A O 1
ATOM 810 N N . THR A 1 98 ? -5.116 8.700 -9.561 1.00 90.06 98 THR A N 1
ATOM 811 C CA . THR A 1 98 ? -5.401 9.295 -8.255 1.00 90.06 98 THR A CA 1
ATOM 812 C C . THR A 1 98 ? -6.572 8.574 -7.604 1.00 90.06 98 THR A C 1
ATOM 814 O O . THR A 1 98 ? -7.578 8.322 -8.269 1.00 90.06 98 THR A O 1
ATOM 817 N N . ILE A 1 99 ? -6.446 8.272 -6.312 1.00 90.62 99 ILE A N 1
ATOM 818 C CA . ILE A 1 99 ? -7.555 7.839 -5.453 1.00 90.62 99 ILE A CA 1
ATOM 819 C C . ILE A 1 99 ? -7.867 8.979 -4.487 1.00 90.62 99 ILE A C 1
ATOM 821 O O . ILE A 1 99 ? -6.976 9.447 -3.777 1.00 90.62 99 ILE A O 1
ATOM 825 N N . ASN A 1 100 ? -9.132 9.396 -4.450 1.00 90.25 100 ASN A N 1
AT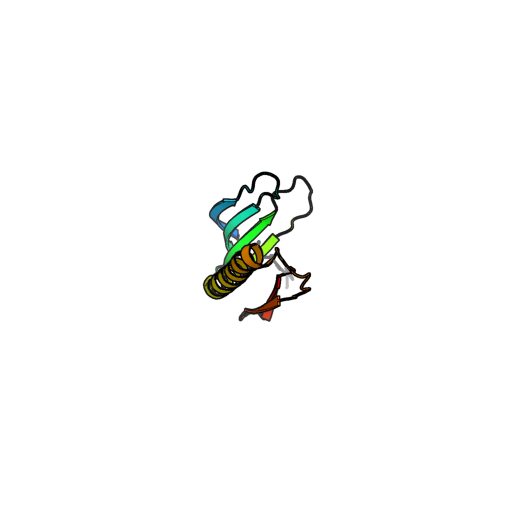OM 826 C CA . ASN A 1 100 ? -9.646 10.325 -3.447 1.00 90.25 100 ASN A CA 1
ATOM 827 C C . ASN A 1 100 ? -10.444 9.529 -2.420 1.00 90.25 100 ASN A C 1
ATOM 829 O O . ASN A 1 100 ? -11.331 8.760 -2.790 1.00 90.25 100 ASN A O 1
ATOM 833 N N . THR A 1 101 ? -10.139 9.704 -1.142 1.00 86.44 101 THR A N 1
ATOM 834 C CA . THR A 1 101 ? -10.847 9.022 -0.058 1.00 86.44 101 THR A CA 1
ATOM 835 C C . THR A 1 101 ? -11.936 9.905 0.541 1.00 86.44 101 THR A C 1
ATOM 837 O O . THR A 1 101 ? -11.948 11.121 0.370 1.00 86.44 101 THR A O 1
ATOM 840 N N . GLU A 1 102 ? -12.860 9.285 1.277 1.00 83.12 102 GLU A N 1
ATOM 841 C CA . GLU A 1 102 ? -13.945 9.989 1.978 1.00 83.12 102 GLU A CA 1
ATOM 842 C C . GLU A 1 102 ? -13.439 10.972 3.049 1.00 83.12 102 GLU A C 1
ATOM 844 O O . GLU A 1 102 ? -14.161 11.892 3.417 1.00 83.12 102 GLU A O 1
ATOM 849 N N . ASP A 1 103 ? -12.212 10.785 3.548 1.00 82.62 103 ASP A N 1
ATOM 850 C CA . ASP A 1 103 ? -11.550 11.669 4.514 1.00 82.62 103 ASP A CA 1
ATOM 851 C C . ASP A 1 103 ? -10.628 12.710 3.851 1.00 82.62 103 ASP A C 1
ATOM 853 O O . ASP A 1 103 ? -9.664 13.166 4.467 1.00 82.62 103 ASP A O 1
ATOM 857 N N . ASP A 1 104 ? -10.918 13.070 2.595 1.00 86.06 104 ASP A N 1
ATOM 858 C CA . ASP A 1 104 ? -10.222 14.086 1.793 1.00 86.06 104 ASP A CA 1
ATOM 859 C C . ASP A 1 104 ? -8.719 13.818 1.572 1.00 86.06 104 ASP A C 1
ATOM 861 O O . ASP A 1 104 ? -7.957 14.723 1.213 1.00 86.06 104 ASP A O 1
ATOM 865 N N . ARG A 1 105 ? -8.255 12.573 1.755 1.00 86.31 105 ARG A N 1
ATOM 866 C CA . ARG A 1 105 ? -6.885 12.195 1.388 1.00 86.31 105 ARG A CA 1
ATOM 867 C C . ARG A 1 105 ? -6.811 11.874 -0.093 1.00 86.31 105 ARG A C 1
ATOM 869 O O . ARG A 1 105 ? -7.703 11.259 -0.676 1.00 86.31 105 ARG A O 1
ATOM 876 N N . ILE A 1 106 ? -5.689 12.264 -0.680 1.00 89.31 106 ILE A N 1
ATOM 877 C CA . ILE A 1 106 ? -5.398 12.080 -2.095 1.00 89.31 106 ILE A CA 1
ATOM 878 C C . ILE A 1 106 ? -4.158 11.199 -2.201 1.00 89.31 106 ILE A C 1
ATOM 880 O O . ILE A 1 106 ? -3.117 11.504 -1.613 1.00 89.31 106 ILE A O 1
ATOM 884 N N . TYR A 1 107 ? -4.284 10.095 -2.930 1.00 88.81 107 TYR A N 1
ATOM 885 C CA . TYR A 1 107 ? -3.191 9.171 -3.211 1.00 88.81 107 TYR A CA 1
ATOM 886 C C . TYR A 1 107 ? -2.868 9.225 -4.695 1.00 88.81 107 TYR A C 1
ATOM 888 O O . TYR A 1 107 ? -3.652 8.744 -5.513 1.00 88.81 107 TYR A O 1
ATOM 896 N N . ASP A 1 108 ? -1.708 9.789 -5.022 1.00 88.69 108 ASP A N 1
ATOM 897 C CA . ASP A 1 108 ? -1.213 9.869 -6.392 1.00 88.69 108 ASP A CA 1
ATOM 898 C C . ASP A 1 108 ? -0.257 8.716 -6.690 1.00 88.69 108 ASP A C 1
ATOM 900 O O . ASP A 1 108 ? 0.771 8.528 -6.0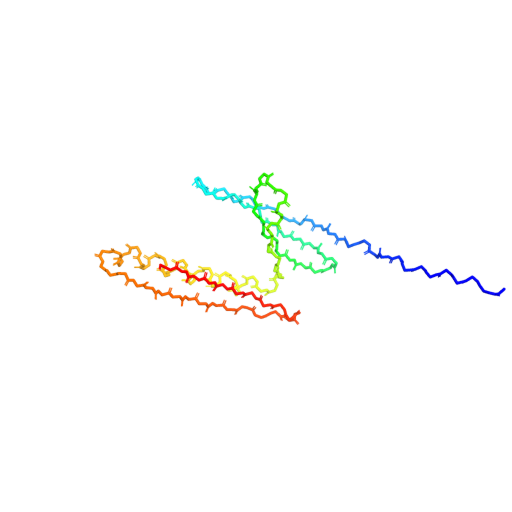33 1.00 88.69 108 ASP A O 1
ATOM 904 N N . PHE A 1 109 ? -0.591 7.961 -7.727 1.00 85.62 109 PHE A N 1
ATOM 905 C CA . PHE A 1 109 ? 0.210 6.874 -8.254 1.00 85.62 109 PHE A CA 1
ATOM 906 C C . PHE A 1 109 ? 0.784 7.292 -9.597 1.00 85.62 109 PHE A C 1
ATOM 908 O O . PHE A 1 109 ? 0.063 7.370 -10.592 1.00 85.62 109 PHE A O 1
ATOM 915 N N . ASN A 1 110 ? 2.086 7.562 -9.604 1.00 82.81 110 ASN A N 1
ATOM 916 C CA . ASN A 1 110 ? 2.824 7.965 -10.791 1.00 82.81 110 ASN A CA 1
ATOM 917 C C . ASN A 1 110 ? 3.687 6.800 -11.272 1.00 82.81 110 ASN A C 1
ATOM 919 O O . ASN A 1 110 ? 4.495 6.268 -10.506 1.00 82.81 110 ASN A O 1
ATOM 923 N N . PHE A 1 111 ? 3.506 6.416 -12.530 1.00 77.75 111 PHE A N 1
ATOM 924 C CA . PHE A 1 111 ? 4.309 5.410 -13.209 1.00 77.75 111 PHE A CA 1
ATOM 925 C C . PHE A 1 111 ? 5.145 6.083 -14.293 1.00 77.75 111 PHE A C 1
ATOM 927 O O . PHE A 1 111 ? 4.598 6.787 -15.143 1.00 77.75 111 PHE A O 1
ATOM 934 N N . TYR A 1 112 ? 6.456 5.861 -14.211 1.00 73.31 112 TYR A N 1
ATOM 935 C CA . TYR A 1 112 ? 7.480 6.415 -15.091 1.00 73.31 112 TYR A CA 1
ATOM 936 C C . TYR A 1 112 ? 8.131 5.248 -15.842 1.00 73.31 112 TYR A C 1
ATOM 938 O O . TYR A 1 112 ? 8.533 4.274 -15.194 1.00 73.31 112 TYR A O 1
ATOM 946 N N . ILE A 1 113 ? 8.199 5.337 -17.172 1.00 63.78 113 ILE A N 1
ATOM 947 C CA . ILE A 1 113 ? 8.775 4.330 -18.083 1.00 63.78 113 ILE A CA 1
ATOM 948 C C . ILE A 1 113 ? 10.078 4.864 -18.661 1.00 63.78 113 ILE A C 1
ATOM 950 O O . ILE A 1 113 ? 10.055 6.015 -19.145 1.00 63.78 113 ILE A O 1
#

Organism: Thelohanellus kitauei (NCBI:txid669202)

Foldseek 3Di:
DDDPPPPPPPPDWDKDFPDKDWDDDVPDWIKIWTFMQTNNFTWIKIFTPDPDPPTPIDIGGPVCVVVVVVVVVVLVVVVVVVVVVVVDDDDFDWDWDWDADPVRDIDIDIDTD

Radius of gyration: 20.23 Å; chains: 1; bounding box: 34×37×75 Å

pLDDT: mean 76.45, std 16.0, range [41.12, 94.69]

Sequence (113 aa):
MQNNQNDNIEEESTFIIISEAIIRLPGMKHFCVTLENINGSRVFVVWELIESDTNRRIIFPVNVYQEFLVIIEYFLSIGYDINDIIENTYVDMDYTRTINTEDDRIYDFNFYI